Protein AF-V4SH79-F1 (afdb_monomer)

Mean predicted aligned error: 12.46 Å

Nearest PDB structures (foldseek):
  2ae2-assembly1_A  TM=9.903E-01  e=4.716E-09  Datura stramonium
  5feu-assembly1_A  TM=6.183E-01  e=1.607E-10  Narcissus pseudonarcissus
  6y4d-assembly1_A  TM=6.175E-01  e=2.533E-10  Zephyranthes treatiae
  1ae1-assembly1_B  TM=5.990E-01  e=7.164E-10  Datura stramonium
  3o4r-assembly1_D  TM=9.413E-01  e=6.400E-06  Homo sapiens

Secondary structure (DSSP, 8-state):
-EEEEETTTSHHHHHHHHHHHHTT-EEEEEES-HHHHHHHHHHHHHTT-EEEEEE--TT-HHHHHHHHHHHHHHTT----HHHHHHHSTT-SPPPHHHHHHHHHHHTSGGGTT--S-----SSSGGGGT------

Organism: Citrus clementina (NCBI:txid85681)

Solvent-accessible surface area (backbone atoms only — not comparable to full-atom values): 7964 Å² total; per-residue (Å²): 101,78,49,80,36,78,43,25,71,48,72,71,33,26,55,51,52,50,54,38,26,77,73,66,19,39,38,38,30,29,28,74,52,59,70,58,42,54,50,48,48,52,54,39,48,76,73,68,29,51,62,47,73,48,75,35,49,78,88,39,6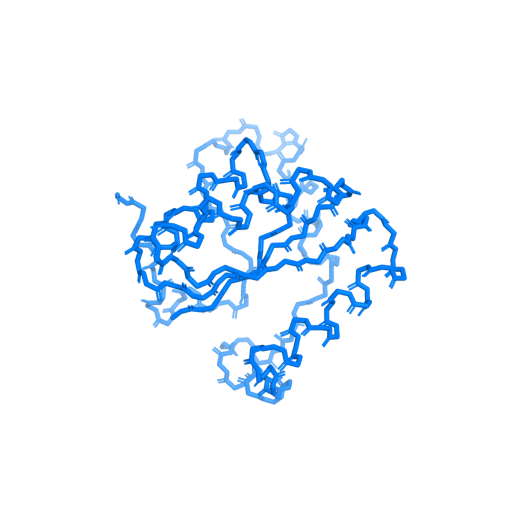8,70,41,41,54,52,51,50,53,51,50,31,64,74,65,66,51,77,71,44,70,66,54,51,27,72,62,19,78,68,53,54,82,84,55,73,66,65,59,51,49,52,57,54,48,62,73,34,80,90,31,71,84,74,68,97,75,86,82,86,88,61,49,58,40,56,75,78,67,61,67,79,79,91,122

Foldseek 3Di:
DEEEQEPCLDDPNVVVQVVCQVVQYAYEYEEQDPVSVVVSVVVSVVVVGNYHYDYADPVDPVRVVVVVVVSCVVVVVPPPLQVLLVLQPQSDDDDPVVVVVVVVVCPDPVVVVVPPDDDDDRNCNVVVVPDDDPD

Sequence (135 aa):
MTALVTGGTKGLGHVVVEEFGVLGGIVHTCARNEAELNECLREWKTKGFKVTGSVCDASSRAEREKLMKQVSSLFNGKRNILEIKRRTPMARIAEPKEVSSLAAFLCMTAASYITGQTICVDGEFAVNGFFFPIT

InterPro domains:
  IPR002347 Short-chain dehydrogenase/reductase SDR [PF00106] (2-75)
  IPR002347 Short-chain dehydrogenase/reductase SDR [PF13561] (83-123)
  IPR036291 NAD(P)-binding domain superfamily [SSF51735] (2-123)
  IPR045000 Tropinone reductase [PTHR42898] (1-82)

Radius of gyration: 17.14 Å; Cα contacts (8 Å, |Δi|>4): 156; chains: 1; bounding box: 38×35×44 Å

pLDDT: mean 76.67, std 14.74, range [31.25, 97.44]

Structure (mmCIF, N/CA/C/O backbone):
data_AF-V4SH79-F1
#
_entry.id   AF-V4SH79-F1
#
loop_
_atom_site.group_PDB
_atom_site.id
_atom_site.type_symbol
_atom_site.label_atom_id
_atom_site.label_alt_id
_atom_site.label_comp_id
_atom_site.label_asym_id
_atom_site.label_entity_id
_atom_site.label_seq_id
_atom_site.pdbx_PDB_ins_code
_atom_site.Cartn_x
_atom_site.Cartn_y
_atom_site.Cartn_z
_atom_site.occupancy
_atom_site.B_iso_or_equiv
_atom_site.auth_seq_id
_atom_site.auth_comp_id
_atom_site.auth_asym_id
_atom_site.auth_atom_id
_atom_site.pdbx_PDB_model_num
ATOM 1 N N . MET A 1 1 ? -0.119 -11.293 8.036 1.00 65.06 1 MET A N 1
ATOM 2 C CA . MET A 1 1 ? 0.464 -10.569 6.883 1.00 65.06 1 MET A CA 1
ATOM 3 C C . MET A 1 1 ? 0.504 -9.081 7.209 1.00 65.06 1 MET A C 1
ATOM 5 O O . MET A 1 1 ? -0.439 -8.622 7.841 1.00 65.06 1 MET A O 1
ATOM 9 N N . THR A 1 2 ? 1.574 -8.355 6.867 1.00 75.06 2 THR A N 1
ATOM 10 C CA . THR A 1 2 ? 1.729 -6.911 7.151 1.00 75.06 2 THR A CA 1
ATOM 11 C C . THR A 1 2 ? 1.930 -6.113 5.867 1.00 75.06 2 THR A C 1
ATOM 13 O O . THR A 1 2 ? 2.706 -6.539 5.012 1.00 75.06 2 THR A O 1
ATOM 16 N N . ALA A 1 3 ? 1.256 -4.969 5.734 1.00 77.06 3 ALA A N 1
ATOM 17 C CA . ALA A 1 3 ? 1.325 -4.119 4.543 1.00 77.06 3 ALA A CA 1
ATOM 18 C C . ALA A 1 3 ? 1.379 -2.625 4.892 1.00 77.06 3 ALA A C 1
ATOM 20 O O . ALA A 1 3 ? 0.748 -2.176 5.849 1.00 77.06 3 ALA A O 1
ATOM 21 N N . LEU A 1 4 ? 2.119 -1.857 4.089 1.00 84.19 4 LEU A N 1
ATOM 22 C CA . LEU A 1 4 ? 2.086 -0.394 4.079 1.00 84.19 4 LEU A CA 1
ATOM 23 C C . LEU A 1 4 ? 1.365 0.060 2.807 1.00 84.19 4 LEU A C 1
ATOM 25 O O . LEU A 1 4 ? 1.815 -0.270 1.713 1.00 84.19 4 LEU A O 1
ATOM 29 N N . VAL A 1 5 ? 0.288 0.832 2.947 1.00 82.25 5 VAL A N 1
ATOM 30 C CA . VAL A 1 5 ? -0.468 1.394 1.819 1.00 82.25 5 VAL A CA 1
ATOM 31 C C . VAL A 1 5 ? -0.364 2.915 1.849 1.00 82.25 5 VAL A C 1
ATOM 33 O O . VAL A 1 5 ? -0.916 3.581 2.721 1.00 82.25 5 VAL A O 1
ATOM 36 N N . THR A 1 6 ? 0.341 3.502 0.888 1.00 83.06 6 THR A N 1
ATOM 37 C CA . THR A 1 6 ? 0.377 4.962 0.743 1.00 83.06 6 THR A CA 1
ATOM 38 C C . THR A 1 6 ? -0.881 5.435 0.018 1.00 83.06 6 THR A C 1
ATOM 40 O O . THR A 1 6 ? -1.157 4.967 -1.083 1.00 83.06 6 THR A O 1
ATOM 43 N N . GLY A 1 7 ? -1.637 6.364 0.607 1.00 82.62 7 GLY A N 1
ATOM 44 C CA . GLY A 1 7 ? -2.883 6.882 0.031 1.00 82.62 7 GLY A CA 1
ATOM 45 C C . GLY A 1 7 ? -4.105 5.985 0.248 1.00 82.62 7 GLY A C 1
ATOM 46 O O . GLY A 1 7 ? -5.026 6.013 -0.561 1.00 82.62 7 GLY A O 1
ATOM 47 N N . GLY A 1 8 ? -4.142 5.193 1.324 1.00 85.06 8 GLY A N 1
ATOM 48 C CA . GLY A 1 8 ? -5.217 4.220 1.551 1.00 85.06 8 GLY A CA 1
ATOM 49 C C . GLY A 1 8 ? -6.576 4.805 1.947 1.00 85.06 8 GLY A C 1
ATOM 50 O O . GLY A 1 8 ? -7.495 4.047 2.202 1.00 85.06 8 GLY A O 1
ATOM 51 N N . THR A 1 9 ? -6.737 6.125 2.041 1.00 89.31 9 THR A N 1
ATOM 52 C CA . THR A 1 9 ? -8.013 6.729 2.461 1.00 89.31 9 THR A CA 1
ATOM 53 C C . THR A 1 9 ? -9.063 6.764 1.352 1.00 89.31 9 THR A C 1
ATOM 55 O O . THR A 1 9 ? -10.250 6.824 1.650 1.00 89.31 9 THR A O 1
ATOM 58 N N . LYS A 1 10 ? -8.660 6.720 0.073 1.00 87.44 10 LYS A N 1
ATOM 59 C CA . LYS A 1 10 ? -9.564 6.857 -1.083 1.00 87.44 10 LYS A CA 1
ATOM 60 C C . LYS A 1 10 ? -9.146 5.972 -2.258 1.00 87.44 10 LYS A C 1
ATOM 62 O O . LYS A 1 10 ? -8.003 5.525 -2.346 1.00 87.44 10 LYS A O 1
ATOM 67 N N . GLY A 1 11 ? -10.073 5.788 -3.201 1.00 87.06 11 GLY A N 1
ATOM 68 C CA . GLY A 1 11 ? -9.824 5.114 -4.476 1.00 87.06 11 GLY A CA 1
ATOM 69 C C . GLY A 1 11 ? -9.290 3.692 -4.297 1.00 87.06 11 GLY A C 1
ATOM 70 O O . GLY A 1 11 ? -9.692 2.980 -3.381 1.00 87.06 11 GLY A O 1
ATOM 71 N N . LEU A 1 12 ? -8.348 3.297 -5.156 1.00 68.06 12 LEU A N 1
ATOM 72 C CA . LEU A 1 12 ? -7.752 1.956 -5.132 1.00 68.06 12 LEU A CA 1
ATOM 73 C C . LEU A 1 12 ? -7.051 1.638 -3.807 1.00 68.06 12 LEU A C 1
ATOM 75 O O . LEU A 1 12 ? -7.135 0.513 -3.329 1.00 68.06 12 LEU A O 1
ATOM 79 N N . GLY A 1 13 ? -6.399 2.625 -3.186 1.00 71.06 13 GLY A N 1
ATOM 80 C CA . GLY A 1 13 ? -5.730 2.425 -1.903 1.00 71.06 13 GLY A CA 1
ATOM 81 C C . GLY A 1 13 ? -6.702 1.993 -0.803 1.00 71.06 13 GLY A C 1
ATOM 82 O O . GLY A 1 13 ? -6.347 1.147 0.009 1.00 71.06 13 GLY A O 1
ATOM 83 N N . HIS A 1 14 ? -7.926 2.527 -0.806 1.00 87.94 14 HIS A N 1
ATOM 84 C CA . HIS A 1 14 ? -8.965 2.148 0.153 1.00 87.94 14 HIS A CA 1
ATOM 85 C C . HIS A 1 14 ? -9.376 0.686 -0.013 1.00 87.94 14 HIS A C 1
ATOM 87 O O . HIS A 1 14 ? -9.331 -0.070 0.953 1.00 87.94 14 HIS A O 1
ATOM 93 N N . VAL A 1 15 ? -9.680 0.276 -1.247 1.00 86.19 15 VAL A N 1
ATOM 94 C CA . VAL A 1 15 ? -10.061 -1.110 -1.564 1.00 86.19 15 VAL A CA 1
ATOM 95 C C . VAL A 1 15 ? -8.955 -2.084 -1.156 1.00 86.19 15 VAL A C 1
ATOM 97 O O . VAL A 1 15 ? -9.226 -3.118 -0.558 1.00 86.19 15 VAL A O 1
ATOM 100 N N . VAL A 1 16 ? -7.690 -1.729 -1.397 1.00 71.44 16 VAL A N 1
ATOM 101 C CA . VAL A 1 16 ? -6.548 -2.552 -0.975 1.00 71.44 16 VAL A CA 1
ATOM 102 C C . VAL A 1 16 ? -6.479 -2.679 0.550 1.00 71.44 16 VAL A C 1
ATOM 104 O O . VAL A 1 16 ? -6.244 -3.774 1.053 1.00 71.44 16 VAL A O 1
ATOM 107 N N . VAL A 1 17 ? -6.683 -1.596 1.309 1.00 81.62 17 VAL A N 1
ATOM 108 C CA . VAL A 1 17 ? -6.698 -1.667 2.783 1.00 81.62 17 VAL A CA 1
ATOM 109 C C . VAL A 1 17 ? -7.817 -2.588 3.273 1.00 81.62 17 VAL A C 1
ATOM 111 O O . VAL A 1 17 ? -7.584 -3.384 4.184 1.00 81.62 17 VAL A O 1
ATOM 114 N N . GLU A 1 18 ? -9.003 -2.497 2.671 1.00 86.25 18 GLU A N 1
ATOM 115 C CA . GLU A 1 18 ? -10.139 -3.349 3.022 1.00 86.25 18 GLU A CA 1
ATOM 116 C C . GLU A 1 18 ? -9.876 -4.818 2.715 1.00 86.25 18 GLU A C 1
ATOM 118 O O . GLU A 1 18 ? -10.058 -5.653 3.597 1.00 86.25 18 GLU A O 1
ATOM 123 N N . GLU A 1 19 ? -9.376 -5.129 1.521 1.00 80.50 19 GLU A N 1
ATOM 124 C CA . GLU A 1 19 ? -9.077 -6.501 1.110 1.00 80.50 19 GLU A CA 1
ATOM 125 C C . GLU A 1 19 ? -8.043 -7.143 2.044 1.00 80.50 19 GLU A C 1
ATOM 127 O O . GLU A 1 19 ? -8.231 -8.240 2.572 1.00 80.50 19 GLU A O 1
ATOM 132 N N . PHE A 1 20 ? -6.972 -6.408 2.362 1.00 78.94 20 PHE A N 1
ATOM 133 C CA . PHE A 1 20 ? -6.007 -6.859 3.363 1.00 78.94 20 PHE A CA 1
ATOM 134 C C . PHE A 1 20 ? -6.641 -7.028 4.749 1.00 78.94 20 PHE A C 1
ATOM 136 O O . PHE A 1 20 ? -6.251 -7.938 5.483 1.00 78.94 20 PHE A O 1
ATOM 143 N N . GLY A 1 21 ? -7.588 -6.166 5.120 1.00 83.44 21 GLY A N 1
ATOM 144 C CA . GLY A 1 21 ? -8.348 -6.260 6.363 1.00 83.44 21 GLY A CA 1
ATOM 145 C C . GLY A 1 21 ? -9.187 -7.537 6.446 1.00 83.44 21 GLY A C 1
ATOM 146 O O . GLY A 1 21 ? -9.110 -8.238 7.458 1.00 83.44 21 GLY A O 1
ATOM 147 N N . VAL A 1 22 ? -9.910 -7.880 5.374 1.00 84.88 22 VAL A N 1
ATOM 148 C CA . VAL A 1 22 ? -10.711 -9.114 5.248 1.00 84.88 22 VAL A CA 1
ATOM 149 C C . VAL A 1 22 ? -9.836 -10.356 5.407 1.00 84.88 22 VAL A C 1
ATOM 151 O O . VAL A 1 22 ? -10.201 -11.289 6.121 1.00 84.88 22 VAL A O 1
ATOM 154 N N . LEU A 1 23 ? -8.628 -10.338 4.841 1.00 82.12 23 LEU A N 1
ATOM 155 C CA . LEU A 1 23 ? -7.642 -11.415 4.973 1.00 82.12 23 LEU A CA 1
ATOM 156 C C . LEU A 1 23 ? -6.964 -11.480 6.361 1.00 82.12 23 LEU A C 1
ATOM 158 O O . LEU A 1 23 ? -6.021 -12.250 6.564 1.00 82.12 23 LEU A O 1
ATOM 162 N N . GLY A 1 24 ? -7.389 -10.661 7.330 1.00 81.06 24 GLY A N 1
ATOM 163 C CA . GLY A 1 24 ? -6.801 -10.605 8.673 1.00 81.06 24 GLY A CA 1
ATOM 164 C C . GLY A 1 24 ? -5.402 -9.977 8.709 1.00 81.06 24 GLY A C 1
ATOM 165 O O . GLY A 1 24 ? -4.629 -10.194 9.652 1.00 81.06 24 GLY A O 1
ATOM 166 N N . GLY A 1 25 ? -5.049 -9.220 7.672 1.00 79.88 25 GLY A N 1
ATOM 167 C CA . GLY A 1 25 ? -3.808 -8.472 7.571 1.00 79.88 25 GLY A CA 1
ATOM 168 C C . GLY A 1 25 ? -3.725 -7.327 8.579 1.00 79.88 25 GLY A C 1
ATOM 169 O O . GLY A 1 25 ? -4.724 -6.775 9.036 1.00 79.88 25 GLY A O 1
ATOM 170 N N . ILE A 1 26 ? -2.493 -6.963 8.929 1.00 86.25 26 ILE A N 1
ATOM 171 C CA . ILE A 1 26 ? -2.193 -5.755 9.695 1.00 86.25 26 ILE A CA 1
ATOM 172 C C . ILE A 1 26 ? -1.700 -4.710 8.698 1.00 86.25 26 ILE A C 1
ATOM 174 O O . ILE A 1 26 ? -0.678 -4.905 8.038 1.00 86.25 26 ILE A O 1
ATOM 178 N N . VAL A 1 27 ? -2.424 -3.606 8.581 1.00 86.69 27 VAL A N 1
ATOM 179 C C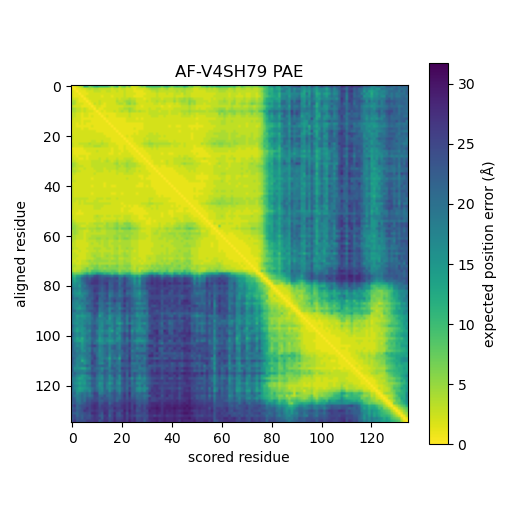A . VAL A 1 27 ? -2.155 -2.576 7.577 1.00 86.69 27 VAL A CA 1
ATOM 180 C C . VAL A 1 27 ? -1.749 -1.283 8.270 1.00 86.69 27 VAL A C 1
ATOM 182 O O . VAL A 1 27 ? -2.336 -0.883 9.276 1.00 86.69 27 VAL A O 1
ATOM 185 N N . HIS A 1 28 ? -0.734 -0.614 7.736 1.00 90.62 28 HIS A N 1
ATOM 186 C CA . HIS A 1 28 ? -0.452 0.781 8.041 1.00 90.62 28 HIS A CA 1
ATOM 187 C C . HIS A 1 28 ? -0.745 1.597 6.789 1.00 90.62 28 HIS A C 1
ATOM 189 O O . HIS A 1 28 ? -0.243 1.266 5.718 1.00 90.62 28 HIS A O 1
ATOM 195 N N . THR A 1 29 ? -1.550 2.645 6.903 1.00 91.12 29 THR A N 1
ATOM 196 C CA . THR A 1 29 ? -1.842 3.551 5.791 1.00 91.12 29 THR A CA 1
ATOM 197 C C . THR A 1 29 ? -1.335 4.956 6.075 1.00 91.12 29 THR A C 1
ATOM 199 O O . THR A 1 29 ? -1.218 5.364 7.229 1.00 91.12 29 THR A O 1
ATOM 202 N N . CYS A 1 30 ? -1.028 5.721 5.035 1.00 89.81 30 CYS A N 1
ATOM 203 C CA . CYS A 1 30 ? -0.719 7.134 5.200 1.00 89.81 30 CYS A CA 1
ATOM 204 C C . CYS A 1 30 ? -1.492 8.010 4.221 1.00 89.81 30 CYS A C 1
ATOM 206 O O . CYS A 1 30 ? -1.770 7.609 3.091 1.00 89.81 30 CYS A O 1
ATOM 208 N N . ALA A 1 31 ? -1.827 9.222 4.652 1.00 90.88 31 ALA A N 1
ATOM 209 C CA . ALA A 1 31 ? -2.514 10.211 3.831 1.00 90.88 31 ALA A CA 1
ATOM 210 C C . ALA A 1 31 ? -2.110 11.630 4.238 1.00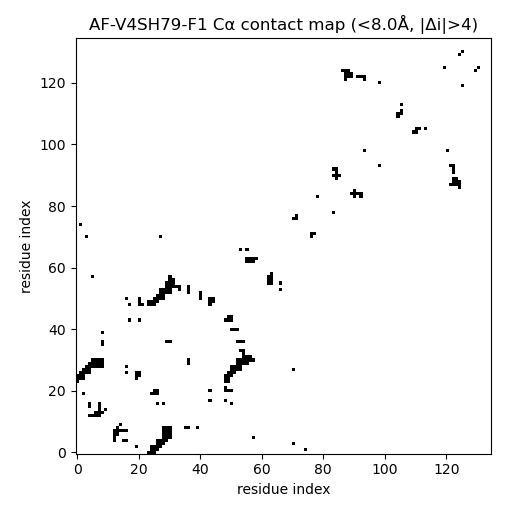 90.88 31 ALA A C 1
ATOM 212 O O . ALA A 1 31 ? -1.571 11.848 5.317 1.00 90.88 31 ALA A O 1
ATOM 213 N N . ARG A 1 32 ? -2.398 12.604 3.372 1.00 90.88 32 ARG A N 1
ATOM 214 C CA . ARG A 1 32 ? -2.117 14.024 3.641 1.00 90.88 32 ARG A CA 1
ATOM 215 C C . ARG A 1 32 ? -3.179 14.679 4.524 1.00 90.88 32 ARG A C 1
ATOM 217 O O . ARG A 1 32 ? -2.869 15.604 5.260 1.00 90.88 32 ARG A O 1
ATOM 224 N N . ASN A 1 33 ? -4.426 14.218 4.426 1.00 94.31 33 ASN A N 1
ATOM 225 C CA . ASN A 1 33 ? -5.550 14.778 5.168 1.00 94.31 33 ASN A CA 1
ATOM 226 C C . ASN A 1 33 ? -5.823 13.938 6.421 1.00 94.31 33 ASN A C 1
ATOM 228 O O . ASN A 1 33 ? -6.242 12.785 6.327 1.00 94.31 33 ASN A O 1
ATOM 232 N N . GLU A 1 34 ? -5.591 14.536 7.587 1.00 94.25 34 GLU A N 1
ATOM 233 C CA . GLU A 1 34 ? -5.787 13.898 8.887 1.00 94.25 34 GLU A CA 1
ATOM 234 C C . GLU A 1 34 ? -7.256 13.569 9.183 1.00 94.25 34 GLU A C 1
ATOM 236 O O . GLU A 1 34 ? -7.551 12.511 9.738 1.00 94.25 34 GLU A O 1
ATOM 241 N N . ALA A 1 35 ? -8.187 14.444 8.795 1.00 95.06 35 ALA A N 1
ATOM 242 C CA . ALA A 1 35 ? -9.607 14.249 9.068 1.00 95.06 35 ALA A CA 1
ATOM 243 C C . ALA A 1 35 ? -10.147 13.019 8.325 1.00 95.06 35 ALA A C 1
ATOM 245 O O . ALA A 1 35 ? -10.757 12.145 8.941 1.00 95.06 35 ALA A O 1
ATOM 246 N N . GLU A 1 36 ? -9.837 12.915 7.029 1.00 93.81 36 GLU A N 1
ATOM 247 C CA . GLU A 1 36 ? -10.206 11.762 6.195 1.00 93.81 36 GLU A CA 1
ATOM 248 C C . GLU A 1 36 ? -9.542 10.472 6.684 1.00 93.81 36 GLU A C 1
ATOM 250 O O . GLU A 1 36 ? -10.173 9.420 6.737 1.00 93.81 36 GLU A O 1
ATOM 255 N N . LEU A 1 37 ? -8.270 10.545 7.087 1.00 95.25 37 LEU A N 1
ATOM 256 C CA . LEU A 1 37 ? -7.558 9.396 7.637 1.00 95.25 37 LEU A CA 1
ATOM 257 C C . LEU A 1 37 ? -8.234 8.864 8.903 1.00 95.25 37 LEU A C 1
ATOM 259 O O . LEU A 1 37 ? -8.466 7.662 9.024 1.00 95.25 37 LEU A O 1
ATOM 263 N N . ASN A 1 38 ? -8.569 9.752 9.836 1.00 96.62 38 ASN A N 1
ATOM 264 C CA . ASN A 1 38 ? -9.219 9.377 11.087 1.00 96.62 38 ASN A CA 1
ATOM 265 C C . ASN A 1 38 ? -10.630 8.825 10.867 1.00 96.62 38 ASN A C 1
ATOM 267 O O . ASN A 1 38 ? -11.063 7.936 11.602 1.00 96.62 38 ASN A O 1
ATOM 271 N N . GLU A 1 39 ? -11.343 9.319 9.856 1.00 97.25 39 GLU A N 1
ATOM 272 C CA . GLU A 1 39 ? -12.630 8.767 9.450 1.00 97.25 39 GLU A CA 1
ATOM 273 C C . GLU A 1 39 ? -12.502 7.315 8.975 1.00 97.25 39 GLU A C 1
ATOM 275 O O . GLU A 1 39 ? -13.135 6.440 9.572 1.00 97.25 39 GLU A O 1
ATOM 280 N N . CYS A 1 40 ? -11.610 7.036 8.018 1.00 96.00 40 CYS A N 1
ATOM 281 C CA . CYS A 1 40 ? -11.376 5.672 7.534 1.00 96.00 40 CYS A CA 1
ATOM 282 C C . CYS A 1 40 ? -10.886 4.732 8.648 1.00 96.00 40 CYS A C 1
ATOM 284 O O . CYS A 1 40 ? -11.321 3.587 8.739 1.00 96.00 40 CYS A O 1
ATOM 286 N N . LEU A 1 41 ? -10.015 5.204 9.549 1.00 97.00 41 LEU A N 1
ATOM 287 C CA . LEU A 1 41 ? -9.532 4.390 10.672 1.00 97.00 41 LEU A CA 1
ATOM 288 C C . LEU A 1 41 ? -10.661 3.980 11.625 1.00 97.00 41 LEU A C 1
ATOM 290 O O . LEU A 1 41 ? -10.655 2.852 12.123 1.00 97.00 41 LEU A O 1
ATOM 294 N N . ARG A 1 42 ? -11.637 4.862 11.883 1.00 97.44 42 ARG A N 1
ATOM 295 C CA . ARG A 1 42 ? -12.822 4.502 12.679 1.00 97.44 42 ARG A CA 1
ATOM 296 C C . ARG A 1 42 ? -13.664 3.455 11.964 1.00 97.44 42 ARG A C 1
ATOM 298 O O . ARG A 1 42 ? -14.079 2.496 12.607 1.00 97.44 42 ARG A O 1
ATOM 305 N N . GLU A 1 43 ? -13.877 3.622 10.665 1.00 96.88 43 GLU A N 1
ATOM 306 C CA . GLU A 1 43 ? -14.638 2.679 9.845 1.00 96.88 43 GLU A CA 1
ATOM 307 C C . GLU A 1 43 ? -13.991 1.285 9.815 1.00 96.88 43 GLU A C 1
ATOM 309 O O . GLU A 1 43 ? -14.637 0.278 10.089 1.00 96.88 43 GLU A O 1
ATOM 314 N N . TRP A 1 44 ? -12.690 1.189 9.556 1.00 96.81 44 TRP A N 1
ATOM 315 C CA . TRP A 1 44 ? -12.010 -0.108 9.561 1.00 96.81 44 TRP A CA 1
ATOM 316 C C . TRP A 1 44 ? -11.972 -0.740 10.954 1.00 96.81 44 TRP A C 1
ATOM 318 O O . TRP A 1 44 ? -12.038 -1.963 11.082 1.00 96.81 44 TRP A O 1
ATOM 328 N N . LYS A 1 45 ? -11.939 0.077 12.013 1.00 96.25 45 LYS A N 1
ATOM 329 C CA . LYS A 1 45 ? -12.030 -0.413 13.389 1.00 96.25 45 LYS A CA 1
ATOM 330 C C . LYS A 1 45 ? -13.400 -1.024 13.695 1.00 96.25 45 LYS A C 1
ATOM 332 O O . LYS A 1 45 ? -13.436 -2.049 14.371 1.00 96.25 45 LYS A O 1
ATOM 337 N N . THR A 1 46 ? -14.507 -0.456 13.203 1.00 97.12 46 THR A N 1
ATOM 338 C CA . THR A 1 46 ? -15.843 -1.065 13.382 1.00 97.12 46 THR A CA 1
ATOM 339 C C . THR A 1 46 ? -15.986 -2.370 12.602 1.00 97.12 46 THR A C 1
ATOM 341 O O . THR A 1 46 ? -16.656 -3.282 13.078 1.00 97.12 46 THR A O 1
ATOM 344 N N . LYS A 1 47 ? -15.284 -2.507 11.470 1.00 95.75 47 LYS A N 1
ATOM 345 C CA . LYS A 1 47 ? -15.159 -3.761 10.702 1.00 95.75 47 LYS A CA 1
ATOM 346 C C . LYS A 1 47 ? -14.221 -4.797 11.350 1.00 95.75 47 LYS A C 1
ATOM 348 O O . LYS A 1 47 ? -14.113 -5.916 10.863 1.00 95.75 47 LYS A O 1
ATOM 353 N N . GLY A 1 48 ? -13.541 -4.449 12.448 1.00 95.38 48 GLY A N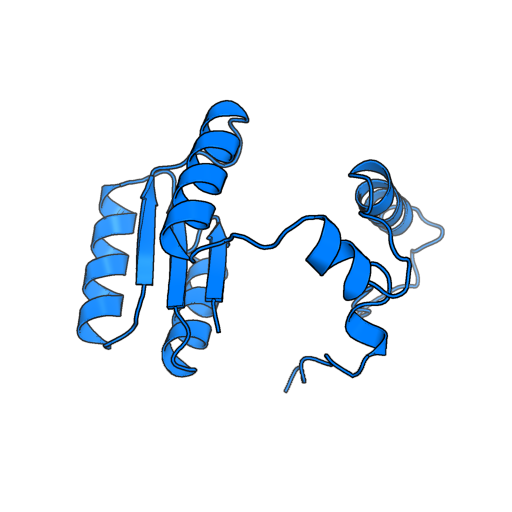 1
ATOM 354 C CA . GLY A 1 48 ? -12.607 -5.336 13.151 1.00 95.38 48 GLY A CA 1
ATOM 355 C C . GLY A 1 48 ? -11.229 -5.464 12.490 1.00 95.38 48 GLY A C 1
ATOM 356 O O . GLY A 1 48 ? -10.439 -6.327 12.877 1.00 95.38 48 GLY A O 1
ATOM 357 N N . PHE A 1 49 ? -10.911 -4.614 11.511 1.00 95.81 49 PHE A N 1
ATOM 358 C CA . PHE A 1 49 ? -9.632 -4.656 10.812 1.00 95.81 49 PHE A CA 1
ATOM 359 C C . PHE A 1 49 ? -8.507 -4.050 11.655 1.00 95.81 49 PHE A C 1
ATOM 361 O O . PHE A 1 49 ? -8.681 -3.073 12.389 1.00 95.81 49 PHE A O 1
ATOM 368 N N . LYS A 1 50 ? -7.302 -4.608 11.511 1.00 92.88 50 LYS A N 1
ATOM 369 C CA . LYS A 1 50 ? -6.094 -4.139 12.202 1.00 92.88 50 LYS A CA 1
ATOM 370 C C . LYS A 1 50 ? -5.381 -3.089 11.355 1.00 92.88 50 LYS A C 1
ATOM 372 O O . LYS A 1 50 ? -4.296 -3.340 10.831 1.00 92.88 50 LYS A O 1
ATOM 377 N N . VAL A 1 51 ? -6.004 -1.920 11.218 1.00 94.31 51 VAL A N 1
ATOM 378 C CA . VAL A 1 51 ? -5.455 -0.802 10.442 1.00 94.31 51 VAL A CA 1
ATOM 379 C C . VAL A 1 51 ? -4.964 0.307 11.364 1.00 94.31 51 VAL A C 1
ATOM 381 O O . VAL A 1 51 ? -5.656 0.738 12.283 1.00 94.31 51 VAL A O 1
ATOM 384 N N . THR A 1 52 ? -3.752 0.779 11.108 1.00 94.25 52 THR A N 1
ATOM 385 C CA . THR A 1 52 ? -3.173 1.974 11.728 1.00 94.25 52 THR A CA 1
ATOM 386 C C . THR A 1 52 ? -2.856 2.992 10.645 1.00 94.25 52 THR A C 1
ATOM 388 O O . THR A 1 52 ? -2.741 2.629 9.475 1.00 94.25 52 THR A O 1
ATOM 391 N N . GLY A 1 53 ? -2.696 4.265 10.998 1.00 93.19 53 GLY A N 1
ATOM 392 C CA . GLY A 1 53 ? -2.280 5.241 10.005 1.00 93.19 53 GLY A CA 1
ATOM 393 C C . GLY A 1 53 ? -1.558 6.450 10.560 1.00 93.19 53 GLY A C 1
ATOM 394 O O . GLY A 1 53 ? -1.573 6.702 11.764 1.00 93.19 53 GLY A O 1
ATOM 395 N N . SER A 1 54 ? -0.879 7.165 9.668 1.00 93.31 54 SER A N 1
ATOM 396 C CA . SER A 1 54 ? -0.162 8.396 9.985 1.00 93.31 54 SER A CA 1
ATOM 397 C C . SER A 1 54 ? -0.315 9.433 8.877 1.00 93.31 54 SER A C 1
ATOM 399 O O . SER A 1 54 ? -0.442 9.102 7.695 1.00 93.31 54 SER A O 1
ATOM 401 N N . VAL A 1 55 ? -0.307 10.707 9.264 1.00 94.06 55 VAL A N 1
ATOM 402 C CA . VAL A 1 55 ? -0.272 11.800 8.294 1.00 94.06 55 VAL A CA 1
ATOM 403 C C . VAL A 1 55 ? 1.120 11.857 7.675 1.00 94.06 55 VAL A C 1
ATOM 405 O O . VAL A 1 55 ? 2.122 11.918 8.391 1.00 94.06 55 VAL A O 1
ATOM 408 N N . CYS A 1 56 ? 1.174 11.797 6.348 1.00 86.62 56 CYS A N 1
ATOM 409 C CA . CYS A 1 56 ? 2.408 11.877 5.580 1.00 86.62 56 CYS A CA 1
ATOM 410 C C . CYS A 1 56 ? 2.115 12.377 4.166 1.00 86.62 56 CYS A C 1
ATOM 412 O O . CYS A 1 56 ? 1.270 11.827 3.451 1.00 86.62 56 CYS A O 1
ATOM 414 N N . ASP A 1 57 ? 2.878 13.375 3.738 1.00 86.69 57 ASP A N 1
ATOM 415 C CA . ASP A 1 57 ? 3.069 13.682 2.335 1.00 86.69 57 ASP A CA 1
ATOM 416 C C . ASP A 1 57 ? 4.152 12.775 1.735 1.00 86.69 57 ASP A C 1
ATOM 418 O O . ASP A 1 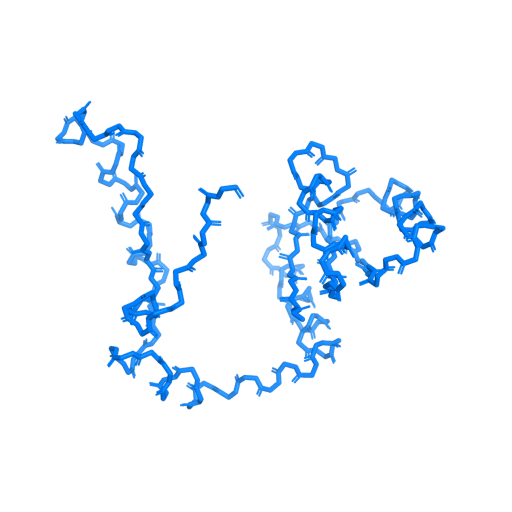57 ? 5.356 12.970 1.919 1.00 86.69 57 ASP A O 1
ATOM 422 N N . ALA A 1 58 ? 3.718 11.780 0.959 1.00 74.69 58 ALA A N 1
ATOM 423 C CA . ALA A 1 58 ? 4.617 10.864 0.268 1.00 74.69 58 ALA A CA 1
ATOM 424 C C . ALA A 1 58 ? 5.503 11.559 -0.787 1.00 74.69 58 ALA A C 1
ATOM 426 O O . ALA A 1 58 ? 6.518 10.988 -1.190 1.00 74.69 58 ALA A O 1
ATOM 427 N N . SER A 1 59 ? 5.180 12.782 -1.227 1.00 77.38 59 SER A N 1
ATOM 428 C CA . SER A 1 59 ? 6.045 13.564 -2.122 1.00 77.38 59 SER A CA 1
ATOM 429 C C . SER A 1 59 ? 7.275 14.133 -1.396 1.00 77.38 59 SER A C 1
ATOM 431 O O . SER A 1 59 ? 8.351 14.249 -1.994 1.00 77.38 59 SER A O 1
ATOM 433 N N . SER A 1 60 ? 7.177 14.353 -0.081 1.00 78.00 60 SER A N 1
ATOM 434 C CA . SER A 1 60 ? 8.248 14.881 0.763 1.00 78.00 60 SER A CA 1
ATOM 435 C C . SER A 1 60 ? 9.213 13.784 1.210 1.00 78.00 60 SER A C 1
ATOM 437 O O . SER A 1 60 ? 8.849 12.828 1.895 1.00 78.00 60 SER A O 1
ATOM 439 N N . ARG A 1 61 ? 10.499 13.924 0.858 1.00 72.75 61 ARG A N 1
ATOM 440 C CA . ARG A 1 61 ? 11.540 12.959 1.256 1.00 72.75 61 ARG A CA 1
ATOM 441 C C . ARG A 1 61 ? 11.656 12.819 2.775 1.00 72.75 61 ARG A C 1
ATOM 443 O O . ARG A 1 61 ? 11.749 11.698 3.265 1.00 72.75 61 ARG A O 1
ATOM 450 N N . ALA A 1 62 ? 11.636 13.936 3.499 1.00 77.62 62 ALA A N 1
ATOM 451 C CA . ALA A 1 62 ? 11.757 13.943 4.955 1.00 77.62 62 ALA A CA 1
ATOM 452 C C . ALA A 1 62 ? 10.584 13.207 5.623 1.00 77.62 62 ALA A C 1
ATOM 454 O O . ALA A 1 62 ? 10.774 12.439 6.567 1.00 77.62 62 ALA A O 1
ATOM 455 N N . GLU A 1 63 ? 9.372 13.386 5.095 1.00 78.19 63 GLU A N 1
ATOM 456 C CA . GLU A 1 63 ? 8.189 12.699 5.607 1.00 78.19 63 GLU A CA 1
ATOM 457 C C . GLU A 1 63 ? 8.178 11.216 5.243 1.00 78.19 63 GLU A C 1
ATOM 459 O O . GLU A 1 63 ? 7.868 10.398 6.107 1.00 78.19 63 GLU A O 1
ATOM 464 N N . ARG A 1 64 ? 8.619 10.838 4.034 1.00 80.44 64 ARG A N 1
ATOM 465 C CA . ARG A 1 64 ? 8.833 9.424 3.675 1.00 80.44 64 ARG A CA 1
ATOM 466 C C . ARG A 1 64 ? 9.790 8.730 4.645 1.00 80.44 64 ARG A C 1
ATOM 468 O O . ARG A 1 64 ? 9.512 7.622 5.092 1.0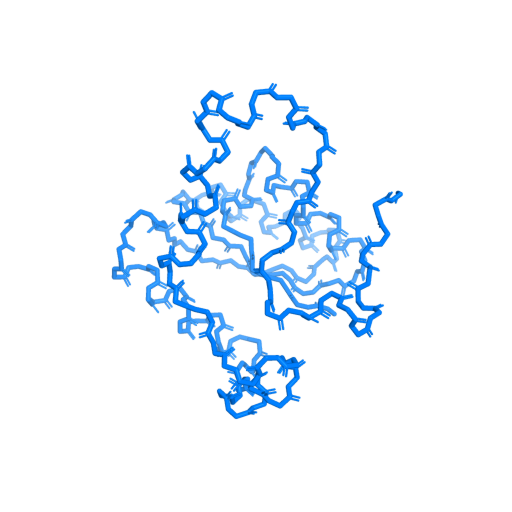0 80.44 64 ARG A O 1
ATOM 475 N N . GLU A 1 65 ? 10.910 9.364 4.993 1.00 78.25 65 GLU A N 1
ATOM 476 C CA . GLU A 1 65 ? 11.884 8.798 5.938 1.00 78.25 65 GLU A CA 1
ATOM 477 C C . GLU A 1 65 ? 11.285 8.633 7.347 1.00 78.25 65 GLU A C 1
ATOM 479 O O . GLU A 1 65 ? 11.507 7.610 8.004 1.00 78.25 65 GLU A O 1
ATOM 484 N N . LYS A 1 66 ? 10.475 9.599 7.800 1.00 80.19 66 LYS A N 1
ATOM 485 C CA . LYS A 1 66 ? 9.736 9.522 9.070 1.00 80.19 66 LYS A CA 1
ATOM 486 C C . LYS A 1 66 ? 8.694 8.396 9.058 1.00 80.19 66 LYS A C 1
ATOM 488 O O . LYS A 1 66 ? 8.672 7.593 9.993 1.00 80.19 66 LYS A O 1
ATOM 493 N N . LEU A 1 67 ? 7.898 8.295 7.992 1.00 80.88 67 LEU A N 1
ATOM 494 C CA . LEU A 1 67 ? 6.916 7.229 7.785 1.00 80.88 67 LEU A CA 1
ATOM 495 C C . LEU A 1 67 ? 7.589 5.855 7.843 1.00 80.88 67 LEU A C 1
ATOM 497 O O . LEU A 1 67 ? 7.149 4.982 8.586 1.00 80.88 67 LEU A O 1
ATOM 501 N N . MET A 1 68 ? 8.705 5.674 7.133 1.00 79.56 68 MET A N 1
ATOM 502 C CA . MET A 1 68 ? 9.439 4.405 7.127 1.00 79.56 68 MET A CA 1
ATOM 503 C C . MET A 1 68 ? 9.987 4.039 8.510 1.00 79.56 68 MET A C 1
ATOM 505 O O . MET A 1 68 ? 9.933 2.870 8.894 1.00 79.56 68 MET A O 1
ATOM 509 N N . LYS A 1 69 ? 10.458 5.015 9.298 1.00 80.44 69 LYS A N 1
ATOM 510 C CA . LYS A 1 69 ? 10.846 4.778 10.700 1.00 80.44 69 LYS A CA 1
ATOM 511 C C . LYS A 1 69 ? 9.657 4.326 11.551 1.00 80.44 69 LYS A C 1
ATOM 513 O O . LYS A 1 69 ? 9.791 3.361 12.298 1.00 80.44 69 LYS A O 1
ATOM 518 N N . GLN A 1 70 ? 8.502 4.983 11.430 1.00 81.56 70 GLN A N 1
ATOM 519 C CA . GLN A 1 70 ? 7.293 4.611 12.175 1.00 81.56 70 GLN A CA 1
ATOM 520 C C . GLN A 1 70 ? 6.808 3.205 11.810 1.00 81.56 70 GLN A C 1
ATOM 522 O O . GLN A 1 70 ? 6.569 2.390 12.697 1.00 81.56 70 GLN A O 1
ATOM 527 N N . VAL A 1 71 ? 6.723 2.903 10.515 1.00 81.94 71 VAL A N 1
ATOM 528 C CA . VAL A 1 71 ? 6.308 1.595 9.991 1.00 81.94 71 VAL A CA 1
ATOM 529 C C . VAL A 1 71 ? 7.270 0.493 10.435 1.00 81.94 71 VAL A C 1
ATOM 531 O O . VAL A 1 71 ? 6.831 -0.578 10.849 1.00 81.94 71 VAL A O 1
ATOM 534 N N . SER A 1 72 ? 8.579 0.765 10.412 1.00 79.62 72 SER A N 1
ATOM 535 C CA . SER A 1 72 ? 9.594 -0.168 10.909 1.00 79.62 72 SER A CA 1
ATOM 536 C C . SER A 1 72 ? 9.396 -0.486 12.393 1.00 79.62 72 SER A C 1
ATOM 538 O O . SER A 1 72 ? 9.404 -1.654 12.776 1.00 79.62 72 SER A O 1
ATOM 540 N N . SER A 1 73 ? 9.125 0.518 13.230 1.00 79.94 73 SER A N 1
ATOM 541 C CA . SER A 1 73 ? 8.813 0.287 14.645 1.00 79.94 73 SER A CA 1
ATOM 542 C C . SER A 1 73 ? 7.507 -0.492 14.838 1.00 79.94 73 SER A C 1
ATOM 544 O O . SER A 1 73 ? 7.473 -1.431 15.629 1.00 79.94 73 SER A O 1
ATOM 546 N N . LEU A 1 74 ? 6.449 -0.140 14.097 1.00 79.44 74 LEU A N 1
ATOM 547 C CA . LEU A 1 74 ? 5.116 -0.744 14.217 1.00 79.44 74 LEU A CA 1
ATOM 548 C C . LEU A 1 74 ? 5.076 -2.214 13.801 1.00 79.44 74 LEU A C 1
ATOM 550 O O . LEU A 1 74 ? 4.389 -3.014 14.428 1.00 79.44 74 LEU A O 1
ATOM 554 N N . PHE A 1 75 ? 5.804 -2.580 12.751 1.00 76.62 75 PHE A N 1
ATOM 555 C CA . PHE A 1 75 ? 5.816 -3.951 12.243 1.00 76.62 75 PHE A CA 1
ATOM 556 C C . PHE A 1 75 ? 6.950 -4.804 12.808 1.00 76.62 75 PHE A C 1
ATOM 558 O O . PHE A 1 75 ? 7.230 -5.865 12.252 1.00 76.62 75 PHE A O 1
ATOM 565 N N . ASN A 1 76 ? 7.621 -4.355 13.881 1.00 66.06 76 ASN A N 1
ATOM 566 C CA . ASN A 1 76 ? 8.849 -4.981 14.379 1.00 66.06 76 ASN A CA 1
ATOM 567 C C . ASN A 1 76 ? 9.825 -5.269 13.225 1.00 66.06 76 ASN A C 1
ATOM 569 O O . ASN A 1 76 ? 10.443 -6.331 13.152 1.00 66.06 76 ASN A O 1
ATOM 573 N N . GLY A 1 77 ? 9.936 -4.305 12.309 1.00 50.91 77 GLY A N 1
ATOM 574 C CA . GLY A 1 77 ? 10.684 -4.319 11.061 1.00 50.91 77 GLY A CA 1
ATOM 575 C C . GLY A 1 77 ? 12.195 -4.343 11.256 1.00 50.91 77 GLY A C 1
ATOM 576 O O . GLY A 1 77 ? 12.928 -3.635 10.577 1.00 50.91 77 GLY A O 1
ATOM 577 N N . LYS A 1 78 ? 12.704 -5.225 12.115 1.00 44.16 78 LYS A N 1
ATOM 578 C CA . LYS A 1 78 ? 14.032 -5.800 11.931 1.00 44.16 78 LYS A CA 1
ATOM 579 C C . LYS A 1 78 ? 13.959 -6.816 10.791 1.00 44.16 78 LYS A C 1
ATOM 581 O O . LYS A 1 78 ? 14.198 -7.997 11.000 1.00 44.16 78 LYS A O 1
ATOM 586 N N . ARG A 1 79 ? 13.675 -6.371 9.563 1.00 49.97 79 ARG A N 1
ATOM 587 C CA . ARG A 1 79 ? 14.191 -7.114 8.410 1.00 49.97 79 ARG A CA 1
ATOM 588 C C . ARG A 1 79 ? 15.624 -6.667 8.240 1.00 49.97 79 ARG A C 1
ATOM 590 O O . ARG A 1 79 ? 15.913 -5.610 7.688 1.00 49.97 79 ARG A O 1
ATOM 597 N N . ASN A 1 80 ? 16.511 -7.448 8.841 1.00 52.31 80 ASN A N 1
ATOM 598 C CA . ASN A 1 80 ? 17.941 -7.264 8.711 1.00 52.31 80 ASN A CA 1
ATOM 599 C C . ASN A 1 80 ? 18.267 -7.247 7.207 1.00 52.31 80 ASN A C 1
ATOM 601 O O . ASN A 1 80 ? 17.778 -8.109 6.477 1.00 52.31 80 ASN A O 1
ATOM 605 N N . ILE A 1 81 ? 19.066 -6.293 6.721 1.00 56.84 81 ILE A N 1
ATOM 606 C CA . ILE A 1 81 ? 19.512 -6.288 5.314 1.00 56.84 81 ILE A CA 1
ATOM 607 C C . ILE A 1 81 ? 20.141 -7.644 4.959 1.00 56.84 81 ILE A C 1
ATOM 609 O O . ILE A 1 81 ? 19.969 -8.124 3.843 1.00 56.84 81 ILE A O 1
ATOM 613 N N . LEU A 1 82 ? 20.789 -8.307 5.927 1.00 53.38 82 LEU A N 1
ATOM 614 C CA . LEU A 1 82 ? 21.268 -9.682 5.777 1.00 53.38 82 LEU A CA 1
ATOM 615 C C . LEU A 1 82 ? 20.144 -10.698 5.533 1.00 53.38 82 LEU A C 1
ATOM 617 O O . LEU A 1 82 ? 20.331 -11.624 4.756 1.00 53.38 82 LEU A O 1
ATOM 621 N N . GLU A 1 83 ? 18.990 -10.558 6.182 1.00 59.09 83 GLU A N 1
ATOM 622 C CA . GLU A 1 83 ? 17.862 -11.475 6.002 1.00 59.09 83 GLU A CA 1
ATOM 623 C C . GLU A 1 83 ? 17.193 -11.275 4.640 1.00 59.09 83 GLU A C 1
ATOM 625 O O . GLU A 1 83 ? 16.835 -12.257 3.993 1.00 59.09 83 GLU A O 1
ATOM 630 N N . ILE A 1 84 ? 17.083 -10.025 4.173 1.00 60.34 84 ILE A N 1
ATOM 631 C CA . ILE A 1 84 ? 16.612 -9.731 2.814 1.00 60.34 84 ILE A CA 1
ATOM 632 C C . ILE A 1 84 ? 17.596 -10.324 1.803 1.00 60.34 84 ILE A C 1
ATOM 634 O O . ILE A 1 84 ? 17.182 -11.113 0.966 1.00 60.34 84 ILE A O 1
ATOM 638 N N . LYS A 1 85 ? 18.907 -10.081 1.953 1.00 59.59 85 LYS A N 1
ATOM 639 C CA . LYS A 1 85 ? 19.938 -10.719 1.114 1.00 59.59 85 LYS A CA 1
ATOM 640 C C . LYS A 1 85 ? 19.880 -12.250 1.145 1.00 59.59 85 LYS A C 1
ATOM 642 O O . LYS A 1 85 ? 20.121 -12.871 0.124 1.00 59.59 85 LYS A O 1
ATOM 647 N N . ARG A 1 86 ? 19.556 -12.867 2.287 1.00 61.62 86 ARG A N 1
ATOM 648 C CA . ARG A 1 86 ? 19.421 -14.330 2.403 1.00 61.62 86 ARG A CA 1
ATOM 649 C C . ARG A 1 86 ? 18.181 -14.868 1.680 1.00 61.62 86 ARG A C 1
ATOM 651 O O . ARG A 1 86 ? 18.162 -16.032 1.304 1.00 61.62 86 ARG A O 1
ATOM 658 N N . ARG A 1 87 ? 17.123 -14.061 1.565 1.00 62.31 87 ARG A N 1
ATOM 659 C CA . ARG A 1 87 ? 15.831 -14.456 0.978 1.00 62.31 87 ARG A CA 1
ATOM 660 C C . ARG A 1 87 ? 15.677 -14.049 -0.486 1.00 62.31 87 ARG A C 1
ATOM 662 O O . ARG A 1 87 ? 14.858 -14.643 -1.175 1.00 62.31 87 ARG A O 1
ATOM 669 N N . THR A 1 88 ? 16.440 -13.062 -0.943 1.00 64.38 88 THR A N 1
ATOM 670 C CA . THR A 1 88 ? 16.565 -12.668 -2.347 1.00 64.38 88 THR A CA 1
ATOM 671 C C . THR A 1 88 ? 17.590 -13.593 -3.012 1.00 64.38 88 THR A C 1
ATOM 673 O O . THR A 1 88 ? 18.760 -13.515 -2.638 1.00 64.38 88 THR A O 1
ATOM 676 N N . PRO A 1 89 ? 17.213 -14.453 -3.977 1.00 71.06 89 PRO A N 1
ATOM 677 C CA . PRO A 1 89 ? 18.159 -15.354 -4.649 1.00 71.06 89 PRO A CA 1
ATOM 678 C C . PRO A 1 89 ? 19.367 -14.634 -5.261 1.00 71.06 89 PRO A C 1
ATOM 680 O O . PRO A 1 89 ? 20.493 -15.114 -5.173 1.00 71.06 89 PRO A O 1
ATOM 683 N N . MET A 1 90 ? 19.158 -13.411 -5.755 1.00 75.75 90 MET A N 1
ATOM 684 C CA . MET A 1 90 ? 20.217 -12.549 -6.291 1.00 75.75 90 MET A CA 1
ATOM 685 C C . MET A 1 90 ? 21.186 -11.992 -5.220 1.00 75.75 90 MET A C 1
ATOM 687 O O . MET A 1 90 ? 22.141 -11.290 -5.549 1.00 75.75 90 MET A O 1
ATOM 691 N N . ALA A 1 91 ? 20.937 -12.253 -3.930 1.00 73.44 91 ALA A N 1
ATOM 692 C CA . ALA A 1 91 ? 21.760 -11.901 -2.765 1.00 73.44 91 ALA A CA 1
ATOM 693 C C . ALA A 1 91 ? 22.148 -10.413 -2.618 1.00 73.44 91 ALA A C 1
ATOM 695 O O . ALA A 1 91 ? 23.019 -10.047 -1.816 1.00 73.44 91 ALA A O 1
ATOM 696 N N . ARG A 1 92 ? 21.474 -9.523 -3.351 1.00 78.12 92 ARG A N 1
ATOM 697 C CA . ARG A 1 92 ? 21.689 -8.075 -3.325 1.00 78.12 92 ARG A CA 1
ATOM 698 C C . ARG A 1 92 ? 20.366 -7.322 -3.337 1.00 78.12 92 ARG A C 1
ATOM 700 O O . ARG A 1 92 ? 19.346 -7.835 -3.781 1.00 78.12 92 ARG A O 1
ATOM 707 N N . ILE A 1 93 ? 20.410 -6.087 -2.851 1.00 72.19 93 ILE A N 1
ATOM 708 C CA . ILE A 1 93 ? 19.280 -5.161 -2.918 1.00 72.19 93 ILE A CA 1
ATOM 709 C C . ILE A 1 93 ? 19.333 -4.444 -4.267 1.00 72.19 93 ILE A C 1
ATOM 711 O O . ILE A 1 93 ? 20.415 -4.027 -4.686 1.00 72.19 93 ILE A O 1
ATOM 715 N N . ALA A 1 94 ? 18.182 -4.316 -4.927 1.00 71.56 94 ALA A N 1
ATOM 716 C CA . ALA A 1 94 ? 18.066 -3.538 -6.153 1.00 71.56 94 ALA A CA 1
ATOM 717 C C . ALA A 1 94 ? 18.265 -2.041 -5.868 1.00 71.56 94 ALA A C 1
ATOM 719 O O . ALA A 1 94 ? 17.762 -1.503 -4.878 1.00 71.56 94 ALA A O 1
ATOM 720 N N . GLU A 1 95 ? 18.985 -1.356 -6.747 1.00 74.12 95 GLU A N 1
ATOM 721 C CA . GLU A 1 95 ? 19.094 0.094 -6.731 1.00 74.12 95 GLU A CA 1
ATOM 722 C C . GLU A 1 95 ? 17.850 0.734 -7.376 1.00 74.12 95 GLU A C 1
ATOM 724 O O . GLU A 1 95 ? 17.286 0.175 -8.318 1.00 74.12 95 GLU A O 1
ATOM 729 N N . PRO A 1 96 ? 17.432 1.947 -6.961 1.00 68.81 96 PRO A N 1
ATOM 730 C CA . PRO A 1 96 ? 16.253 2.614 -7.531 1.00 68.81 96 PRO A CA 1
ATOM 731 C C . PRO A 1 96 ? 16.290 2.753 -9.062 1.00 68.81 96 PRO A C 1
ATOM 733 O O . PRO A 1 96 ? 15.260 2.650 -9.726 1.00 68.81 96 PRO A O 1
ATOM 736 N N . LYS A 1 97 ? 17.497 2.934 -9.613 1.00 62.53 97 LYS A N 1
ATOM 737 C CA . LYS A 1 97 ? 17.770 3.018 -11.056 1.00 62.53 97 LYS A CA 1
ATOM 738 C C . LYS A 1 97 ? 17.351 1.756 -11.818 1.00 62.53 97 LYS A C 1
ATOM 740 O O . LYS A 1 97 ? 16.952 1.849 -12.976 1.00 62.53 97 LYS A O 1
ATOM 745 N N . GLU A 1 98 ? 17.416 0.589 -11.185 1.00 75.56 98 GLU A N 1
ATOM 746 C CA . GLU A 1 98 ? 17.057 -0.689 -11.809 1.00 75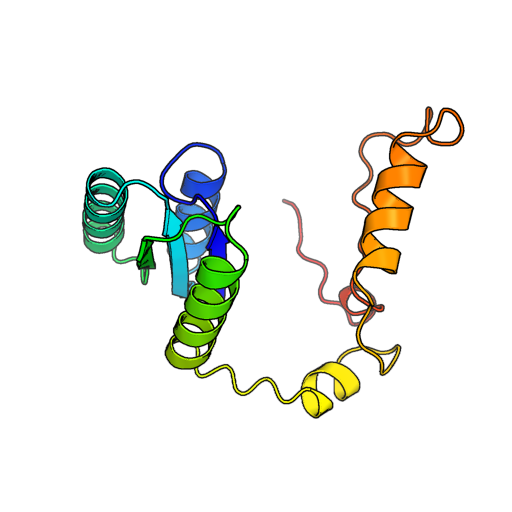.56 98 GLU A CA 1
ATOM 747 C C . GLU A 1 98 ? 15.538 -0.809 -12.002 1.00 75.56 98 GLU A C 1
ATOM 749 O O . GLU A 1 98 ? 15.084 -1.303 -13.030 1.00 75.56 98 GLU A O 1
ATOM 754 N N . VAL A 1 99 ? 14.742 -0.258 -11.078 1.00 78.31 99 VAL A N 1
ATOM 755 C CA . VAL A 1 99 ? 13.276 -0.196 -11.211 1.00 78.31 99 VAL A CA 1
ATOM 756 C C . VAL A 1 99 ? 12.862 0.883 -12.216 1.00 78.31 99 VAL A C 1
ATOM 758 O O . VAL A 1 99 ? 12.011 0.649 -13.074 1.00 78.31 99 VAL A O 1
ATOM 761 N N . SER A 1 100 ? 13.486 2.066 -12.160 1.00 60.44 100 SER A N 1
ATOM 762 C CA . SER A 1 100 ? 13.151 3.168 -13.072 1.00 60.44 100 SER A CA 1
ATOM 763 C C . SER A 1 100 ? 13.499 2.866 -14.530 1.00 60.44 100 SER A C 1
ATOM 765 O O . SER A 1 100 ? 12.815 3.346 -15.429 1.00 60.44 100 SER A O 1
ATOM 767 N N . SER A 1 101 ? 14.542 2.069 -14.778 1.00 70.81 101 SER A N 1
ATOM 768 C CA . SER A 1 101 ? 14.948 1.691 -16.138 1.00 70.81 101 SER A CA 1
ATOM 769 C C . SER A 1 101 ? 13.897 0.821 -16.826 1.00 70.81 101 SER A C 1
ATOM 771 O O . SER A 1 101 ? 13.611 1.039 -18.001 1.00 70.81 101 SER A O 1
ATOM 773 N N . LEU A 1 102 ? 13.263 -0.105 -16.094 1.00 74.94 102 LEU A N 1
ATOM 774 C CA . LEU A 1 102 ? 12.144 -0.882 -16.631 1.00 74.94 102 LEU A CA 1
ATOM 775 C C . LEU A 1 102 ? 10.953 0.024 -16.960 1.00 74.94 102 LEU A C 1
ATOM 777 O O . LEU A 1 102 ? 10.391 -0.078 -18.046 1.00 74.94 102 LEU A O 1
ATOM 781 N N . ALA A 1 103 ? 10.592 0.932 -16.050 1.00 76.00 103 ALA A N 1
ATOM 782 C CA . ALA A 1 103 ? 9.505 1.879 -16.292 1.00 76.00 103 ALA A CA 1
ATOM 783 C C . ALA A 1 103 ? 9.775 2.745 -17.537 1.00 76.00 103 ALA A C 1
ATOM 785 O O . ALA A 1 103 ? 8.886 2.931 -18.362 1.00 76.00 103 ALA A O 1
ATOM 786 N N . ALA A 1 104 ? 11.014 3.216 -17.712 1.00 65.75 104 ALA A N 1
ATOM 787 C CA . ALA A 1 104 ? 11.421 3.970 -18.893 1.00 65.75 104 ALA A CA 1
ATOM 788 C C . ALA A 1 104 ? 11.340 3.134 -20.182 1.00 65.75 104 ALA A C 1
ATOM 790 O O . ALA A 1 104 ? 10.841 3.631 -21.188 1.00 65.75 104 ALA A O 1
ATOM 791 N N . PHE A 1 105 ? 11.777 1.870 -20.153 1.00 76.06 105 PHE A N 1
ATOM 792 C CA . PHE A 1 105 ? 11.666 0.948 -21.288 1.00 76.06 105 PHE A CA 1
ATOM 793 C C . PHE A 1 105 ? 10.209 0.714 -21.704 1.00 76.06 105 PHE A C 1
ATOM 795 O O . PHE A 1 105 ? 9.900 0.770 -22.891 1.00 76.06 105 PHE A O 1
ATOM 802 N N . LEU A 1 106 ? 9.302 0.517 -20.741 1.00 75.75 106 LEU A N 1
ATOM 803 C CA . LEU A 1 106 ? 7.876 0.305 -21.020 1.00 75.75 106 LEU A CA 1
ATOM 804 C C . LEU A 1 106 ? 7.198 1.518 -21.674 1.00 75.75 106 LEU A C 1
ATOM 806 O O . LEU A 1 106 ? 6.186 1.360 -22.349 1.00 75.75 106 LEU A O 1
ATOM 810 N N . CYS A 1 107 ? 7.773 2.712 -21.532 1.00 69.25 107 CYS A N 1
ATOM 811 C CA . CYS A 1 107 ? 7.317 3.919 -22.219 1.00 69.25 107 CYS A CA 1
ATOM 812 C C . CYS A 1 107 ? 7.894 4.082 -23.641 1.00 69.25 107 CYS A C 1
ATOM 814 O O . CYS A 1 107 ? 7.491 5.001 -24.353 1.00 69.25 107 CYS A O 1
ATOM 816 N N . MET A 1 108 ? 8.853 3.251 -24.066 1.00 73.19 108 MET A N 1
ATOM 817 C CA . MET A 1 108 ? 9.453 3.332 -25.403 1.00 73.19 108 MET A CA 1
ATOM 818 C C . MET A 1 108 ? 8.582 2.643 -26.459 1.00 73.19 108 MET A C 1
ATOM 820 O O . MET A 1 108 ? 7.932 1.637 -26.192 1.00 73.19 108 MET A O 1
ATOM 824 N N . THR A 1 109 ? 8.676 3.090 -27.716 1.00 69.25 109 THR A N 1
ATOM 825 C CA . THR A 1 109 ? 8.018 2.436 -28.867 1.00 69.25 109 THR A CA 1
ATOM 826 C C . THR A 1 109 ? 8.406 0.959 -29.011 1.00 69.25 109 THR A C 1
ATOM 828 O O . THR A 1 109 ? 7.609 0.150 -29.482 1.00 69.25 109 THR A O 1
ATOM 831 N N . ALA A 1 110 ? 9.605 0.582 -28.556 1.00 78.44 110 ALA A N 1
ATOM 832 C CA . ALA A 1 110 ? 10.067 -0.806 -28.530 1.00 78.44 110 ALA A CA 1
ATOM 833 C C . ALA A 1 110 ? 9.200 -1.725 -27.644 1.00 78.44 110 ALA A C 1
ATOM 835 O O . ALA A 1 110 ? 9.124 -2.921 -27.908 1.00 78.44 110 ALA A O 1
ATOM 836 N N . ALA A 1 111 ? 8.514 -1.179 -26.636 1.00 75.25 111 ALA A N 1
ATOM 837 C CA . ALA A 1 111 ? 7.595 -1.907 -25.765 1.00 75.25 111 ALA A CA 1
ATOM 838 C C . ALA A 1 111 ? 6.126 -1.827 -26.230 1.00 75.25 111 ALA A C 1
ATOM 840 O O . ALA A 1 111 ? 5.241 -2.301 -25.524 1.00 75.25 111 ALA A O 1
ATOM 841 N N . SER A 1 112 ? 5.844 -1.269 -27.416 1.00 81.12 112 SER A N 1
ATOM 842 C CA . SER A 1 112 ? 4.475 -0.985 -27.896 1.00 81.12 112 SER A CA 1
ATOM 843 C C . SER A 1 112 ? 3.545 -2.200 -27.994 1.00 81.12 112 SER A C 1
ATOM 845 O O . SER A 1 112 ? 2.328 -2.033 -27.966 1.00 81.12 112 SER A O 1
ATOM 847 N N . TYR A 1 113 ? 4.093 -3.413 -28.084 1.00 82.38 113 TYR A N 1
ATOM 848 C CA . TYR A 1 113 ? 3.312 -4.652 -28.131 1.00 82.38 113 TYR A CA 1
ATOM 849 C C . TYR A 1 113 ? 3.191 -5.360 -26.769 1.00 82.38 113 TYR A C 1
ATOM 851 O O . TYR A 1 113 ? 2.498 -6.369 -26.646 1.00 82.38 113 TYR A O 1
ATOM 859 N N . ILE A 1 114 ? 3.844 -4.841 -25.724 1.00 74.94 114 ILE A N 1
ATOM 860 C CA . ILE A 1 114 ? 3.784 -5.390 -24.367 1.00 74.94 114 ILE A CA 1
ATOM 861 C C . ILE A 1 114 ? 2.531 -4.837 -23.688 1.00 74.94 114 ILE A C 1
ATOM 863 O O . ILE A 1 114 ? 2.507 -3.706 -23.211 1.00 74.94 114 ILE A O 1
ATOM 867 N N . THR A 1 115 ? 1.473 -5.645 -23.645 1.00 76.88 115 THR A N 1
ATOM 868 C CA . THR A 1 115 ? 0.194 -5.276 -23.023 1.00 76.88 115 THR A CA 1
ATOM 869 C C . THR A 1 115 ? -0.289 -6.369 -22.072 1.00 76.88 115 THR A C 1
ATOM 871 O O . THR A 1 115 ? -0.023 -7.556 -22.269 1.00 76.88 115 THR A O 1
ATOM 874 N N . GLY A 1 116 ? -0.951 -5.963 -20.984 1.00 77.12 116 GLY A N 1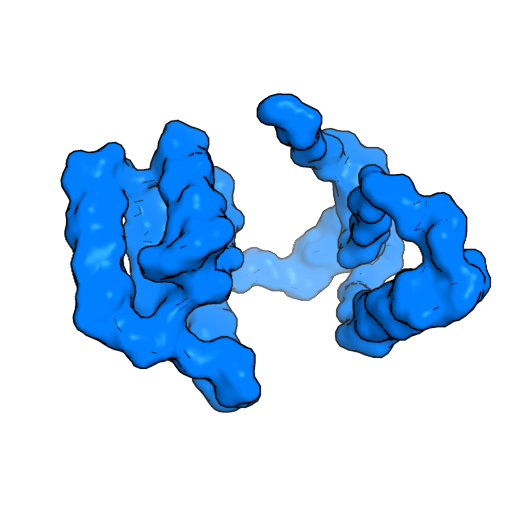
ATOM 875 C CA . GLY A 1 116 ? -1.527 -6.883 -19.994 1.00 77.12 116 GLY A CA 1
ATOM 876 C C . GLY A 1 116 ? -0.519 -7.703 -19.179 1.00 77.12 116 GLY A C 1
ATOM 877 O O . GLY A 1 116 ? -0.928 -8.628 -18.487 1.00 77.12 116 GLY A O 1
ATOM 878 N N . GLN A 1 117 ? 0.780 -7.397 -19.251 1.00 77.38 117 GLN A N 1
ATOM 879 C CA . GLN A 1 117 ? 1.817 -8.132 -18.523 1.00 77.38 117 GLN A CA 1
ATOM 880 C C . GLN A 1 117 ? 2.113 -7.492 -17.164 1.00 77.38 117 GLN A C 1
ATOM 882 O O . GLN A 1 117 ? 2.361 -6.289 -17.072 1.00 77.38 117 GLN A O 1
ATOM 887 N N . THR A 1 118 ? 2.168 -8.309 -16.114 1.00 77.88 118 THR A N 1
ATOM 888 C CA . THR A 1 118 ? 2.758 -7.932 -14.824 1.00 77.88 118 THR A CA 1
ATOM 889 C C . THR A 1 118 ? 4.233 -8.314 -14.837 1.00 77.88 118 THR A C 1
ATOM 891 O O . THR A 1 118 ? 4.567 -9.494 -14.880 1.00 77.88 118 THR A O 1
ATOM 894 N N . ILE A 1 119 ? 5.125 -7.324 -14.804 1.00 79.38 119 ILE A N 1
ATOM 895 C CA . ILE A 1 119 ? 6.574 -7.560 -14.788 1.00 79.38 119 ILE A CA 1
ATOM 896 C C . ILE A 1 119 ? 7.084 -7.372 -13.358 1.00 79.38 119 ILE A C 1
ATOM 898 O O . ILE A 1 119 ? 7.112 -6.255 -12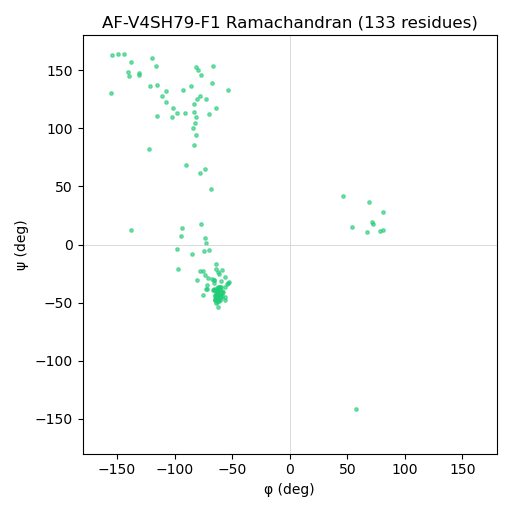.840 1.00 79.38 119 ILE A O 1
ATOM 902 N N . CYS A 1 120 ? 7.477 -8.471 -12.714 1.00 76.25 120 CYS A N 1
ATOM 903 C CA . CYS A 1 120 ? 8.005 -8.458 -11.351 1.00 76.25 120 CYS A CA 1
ATOM 904 C C . CYS A 1 120 ? 9.468 -7.989 -11.326 1.00 76.25 120 CYS A C 1
ATOM 906 O O . CYS A 1 120 ? 10.316 -8.545 -12.021 1.00 76.25 120 CYS A O 1
ATOM 908 N N . VAL A 1 121 ? 9.772 -6.998 -10.481 1.00 77.06 121 VAL A N 1
ATOM 909 C CA . VAL A 1 121 ? 11.139 -6.511 -10.220 1.00 77.06 121 VAL A CA 1
ATOM 910 C C . VAL A 1 121 ? 11.432 -6.637 -8.730 1.00 77.06 121 VAL A C 1
ATOM 912 O O . VAL A 1 121 ? 11.262 -5.693 -7.962 1.00 77.06 121 VAL A O 1
ATOM 915 N N . ASP A 1 122 ? 11.823 -7.835 -8.305 1.00 75.94 122 ASP A N 1
ATOM 916 C CA . ASP A 1 122 ? 11.936 -8.187 -6.883 1.00 75.94 122 ASP A CA 1
ATOM 917 C C . ASP A 1 122 ? 13.193 -9.011 -6.541 1.00 75.94 122 ASP A C 1
ATOM 919 O O . ASP A 1 122 ? 13.312 -9.548 -5.438 1.00 75.94 122 ASP A O 1
ATOM 923 N N . GLY A 1 123 ? 14.156 -9.093 -7.467 1.00 77.44 123 GLY A N 1
ATOM 924 C CA . GLY A 1 123 ? 15.403 -9.833 -7.264 1.00 77.44 123 GLY A CA 1
ATOM 925 C C . GLY A 1 123 ? 15.204 -11.347 -7.192 1.00 77.44 123 GLY A C 1
ATOM 926 O O . GLY A 1 123 ? 15.889 -12.001 -6.410 1.00 77.44 123 GLY A O 1
ATOM 927 N N . GLU A 1 124 ? 14.271 -11.874 -7.991 1.00 70.25 124 GLU A N 1
ATOM 928 C CA . GLU A 1 124 ? 13.899 -13.296 -8.074 1.00 70.25 124 GLU A CA 1
ATOM 929 C C . GLU A 1 124 ? 13.109 -13.807 -6.858 1.00 70.25 124 GLU A C 1
ATOM 931 O O . GLU A 1 124 ? 12.974 -15.011 -6.638 1.00 70.25 124 GLU A O 1
ATOM 936 N N . PHE A 1 125 ? 12.539 -12.903 -6.062 1.00 65.19 125 PHE A N 1
ATOM 937 C CA . PHE A 1 125 ? 11.737 -13.281 -4.901 1.00 65.19 125 PHE A CA 1
ATOM 938 C C . PHE A 1 125 ? 10.485 -14.081 -5.310 1.00 65.19 125 PHE A C 1
ATOM 940 O O . PHE A 1 125 ? 10.148 -15.072 -4.658 1.00 65.19 125 PHE A O 1
ATOM 947 N N . ALA A 1 126 ? 9.869 -13.730 -6.441 1.00 63.19 126 ALA A N 1
ATOM 948 C CA . ALA A 1 126 ? 8.762 -14.472 -7.041 1.00 63.19 126 ALA A CA 1
ATOM 949 C C . ALA A 1 126 ? 9.120 -15.913 -7.470 1.00 63.19 126 ALA A C 1
ATOM 951 O O . ALA A 1 126 ? 8.238 -16.768 -7.528 1.00 63.19 126 ALA A O 1
ATOM 952 N N . VAL A 1 127 ? 10.398 -16.224 -7.729 1.00 61.69 127 VAL A N 1
ATOM 953 C CA . VAL A 1 127 ? 10.838 -17.532 -8.266 1.00 61.69 127 VAL A CA 1
ATOM 954 C C . VAL A 1 127 ? 10.811 -18.632 -7.194 1.00 61.69 127 VAL A C 1
ATOM 956 O O . VAL A 1 127 ? 10.627 -19.803 -7.508 1.00 61.69 127 VAL A O 1
ATOM 959 N N . ASN A 1 128 ? 10.879 -18.263 -5.909 1.00 52.28 128 ASN A N 1
ATOM 960 C CA . ASN A 1 128 ? 10.744 -19.179 -4.766 1.00 52.28 128 ASN A CA 1
ATOM 961 C C . ASN A 1 128 ? 9.287 -19.606 -4.468 1.00 52.28 128 ASN A C 1
ATOM 963 O O . ASN A 1 128 ? 8.989 -20.068 -3.367 1.00 52.28 128 ASN A O 1
ATOM 967 N N . GLY A 1 129 ? 8.359 -19.434 -5.414 1.00 42.25 129 GLY A N 1
ATOM 968 C CA . GLY A 1 129 ? 6.966 -19.863 -5.258 1.00 42.25 129 GLY A CA 1
ATOM 969 C C . GLY A 1 129 ? 6.077 -18.903 -4.461 1.00 42.25 129 GLY A C 1
ATOM 970 O O . GLY A 1 129 ? 4.949 -19.260 -4.133 1.00 42.25 129 GLY A O 1
ATOM 971 N N . PHE A 1 130 ? 6.524 -17.670 -4.190 1.00 42.97 130 PHE A N 1
ATOM 972 C CA . PHE A 1 130 ? 5.639 -16.578 -3.756 1.00 42.97 130 PHE A CA 1
ATOM 973 C C . PHE A 1 130 ? 4.885 -16.012 -4.971 1.00 42.97 130 PHE A C 1
ATOM 975 O O . PHE A 1 130 ? 5.033 -14.855 -5.354 1.00 42.97 130 PHE A O 1
ATOM 982 N N . PHE A 1 131 ? 4.088 -16.864 -5.612 1.00 39.59 131 PHE A N 1
ATOM 983 C CA . PHE A 1 131 ? 3.127 -16.444 -6.619 1.00 39.59 131 PHE A CA 1
ATOM 984 C C . PHE A 1 131 ? 1.890 -15.954 -5.865 1.00 39.59 131 PHE A C 1
ATOM 986 O O . PHE A 1 131 ? 1.212 -16.751 -5.220 1.00 39.59 131 PHE A O 1
ATOM 993 N N . PHE A 1 132 ? 1.619 -14.647 -5.874 1.00 36.09 132 PHE A N 1
ATOM 994 C CA . PHE A 1 132 ? 0.304 -14.152 -5.466 1.00 36.09 132 PHE A CA 1
ATOM 995 C C . PHE A 1 132 ? -0.684 -14.581 -6.557 1.00 36.09 132 PHE A C 1
ATOM 997 O O . PHE A 1 132 ? -0.553 -14.093 -7.682 1.00 36.09 132 PHE A O 1
ATOM 1004 N N . PRO A 1 133 ? -1.631 -15.501 -6.291 1.00 31.25 133 PRO A N 1
ATOM 1005 C CA . PRO A 1 133 ? -2.677 -15.771 -7.257 1.00 31.25 133 PRO A CA 1
ATOM 1006 C C . PRO A 1 133 ? -3.505 -14.494 -7.404 1.00 31.25 133 PRO A C 1
ATOM 1008 O O . PRO A 1 133 ? -4.085 -13.997 -6.442 1.00 31.25 133 PRO A O 1
ATOM 1011 N N . ILE A 1 134 ? -3.499 -13.941 -8.613 1.00 35.12 134 ILE A N 1
ATOM 1012 C CA . ILE A 1 134 ? -4.477 -12.949 -9.051 1.00 35.12 134 ILE A CA 1
ATOM 1013 C C . ILE A 1 134 ? -5.689 -13.762 -9.506 1.00 35.12 134 ILE A C 1
ATOM 1015 O O . ILE A 1 134 ? -5.781 -14.161 -10.665 1.00 35.12 134 ILE A O 1
ATOM 1019 N N . THR A 1 135 ? -6.558 -14.096 -8.560 1.00 38.12 135 THR A N 1
ATOM 1020 C CA . THR A 1 135 ? -7.914 -14.604 -8.805 1.00 38.12 135 THR A CA 1
ATOM 1021 C C . THR A 1 135 ? -8.842 -13.957 -7.811 1.00 38.12 135 THR A C 1
ATOM 1023 O O . THR A 1 135 ? -8.465 -13.966 -6.618 1.00 38.12 135 THR A O 1
#